Protein 2Y6X (pdb70)

InterPro domains:
  IPR017488 Photosystem II Psb27, cyanobacteria [TIGR03044] (2-131)
  IPR025585 Photosystem II Psb27 [MF_01481] (3-128)
  IPR025585 Photosystem II Psb27 [PF13326] (29-128)
  IPR025585 Photosystem II Psb27 [PTHR34041] (32-128)
  IPR038450 Photosystem II Psb27 superfamily [G3DSA:1.20.58.810] (22-134)

Structure (mmCIF, N/CA/C/O backbone):
data_2Y6X
#
_entry.id   2Y6X
#
_cell.length_a   36.930
_cell.length_b   50.820
_cell.length_c   53.070
_cell.angle_alpha   90.00
_cell.angle_beta   90.00
_cell.angle_gamma   90.00
#
_symmetry.space_group_name_H-M   'P 21 21 21'
#
loop_
_entity.id
_entity.type
_entity.pdbx_description
1 polymer 'PHOTOSYSTEM II 11 KD PROTEIN'
2 non-polymer 'CHLORIDE ION'
3 water water
#
loop_
_atom_site.group_PDB
_atom_site.id
_atom_site.type_symbol
_atom_site.label_atom_id
_atom_site.label_alt_id
_atom_site.label_comp_id
_atom_site.label_asym_id
_atom_site.label_entity_id
_atom_site.label_seq_id
_atom_site.pdbx_PDB_ins_code
_atom_site.Cartn_x
_atom_site.Cartn_y
_atom_site.Cartn_z
_atom_site.occupancy
_atom_site.B_iso_or_equiv
_atom_site.auth_seq_id
_atom_site.auth_comp_id
_atom_site.auth_asym_id
_atom_site.auth_atom_id
_atom_site.pdbx_PDB_model_num
ATOM 1 N N . PRO A 1 5 ? 15.188 8.587 16.197 1.00 43.70 26 PRO A N 1
ATOM 2 C CA . PRO A 1 5 ? 14.006 9.396 15.897 1.00 43.04 26 PRO A CA 1
ATOM 3 C C . PRO A 1 5 ? 13.185 8.824 14.787 1.00 40.03 26 PRO A C 1
ATOM 4 O O . PRO A 1 5 ? 11.953 8.730 14.905 1.00 39.72 26 PRO A O 1
ATOM 8 N N . THR A 1 6 ? 13.841 8.440 13.693 1.00 37.61 27 THR A N 1
ATOM 9 C CA . THR A 1 6 ? 13.122 7.779 12.624 1.00 34.15 27 THR A CA 1
ATOM 10 C C . THR A 1 6 ? 13.055 6.275 12.853 1.00 32.29 27 THR A C 1
ATOM 11 O O . THR A 1 6 ? 12.100 5.630 12.413 1.00 32.52 27 THR A O 1
ATOM 15 N N . GLY A 1 7 ? 14.042 5.687 13.534 1.00 31.46 28 GLY A N 1
ATOM 16 C CA . GLY A 1 7 ? 14.108 4.208 13.570 1.00 29.08 28 GLY A CA 1
ATOM 17 C C . GLY A 1 7 ? 14.671 3.623 12.273 1.00 26.74 28 GLY A C 1
ATOM 18 O O . GLY A 1 7 ? 14.755 2.381 12.109 1.00 28.62 28 GLY A O 1
ATOM 19 N N . LEU A 1 8 ? 14.982 4.488 11.311 1.00 22.89 29 LEU A N 1
ATOM 20 C CA . LEU A 1 8 ? 15.593 4.022 10.074 1.00 20.27 29 LEU A CA 1
ATOM 21 C C . LEU A 1 8 ? 17.102 3.804 10.314 1.00 18.98 29 LEU A C 1
ATOM 22 O O . LEU A 1 8 ? 17.768 4.606 10.975 1.00 21.58 29 LEU A O 1
ATOM 27 N N . THR A 1 9 ? 17.600 2.687 9.800 1.00 16.94 30 THR A N 1
ATOM 28 C CA . THR A 1 9 ? 19.032 2.296 9.868 1.00 18.51 30 THR A CA 1
ATOM 29 C C . THR A 1 9 ? 19.870 2.895 8.733 1.00 18.48 30 THR A C 1
ATOM 30 O O . THR A 1 9 ? 21.117 3.030 8.852 1.00 19.88 30 THR A O 1
ATOM 34 N N . GLY A 1 10 ? 19.229 3.301 7.637 1.00 16.12 31 GLY A N 1
ATOM 35 C CA . GLY A 1 10 ? 19.990 3.655 6.449 1.00 15.26 31 GLY A CA 1
ATOM 36 C C . GLY A 1 10 ? 20.399 2.472 5.572 1.00 16.99 31 GLY A C 1
ATOM 37 O O . GLY A 1 10 ? 20.930 2.645 4.470 1.00 18.35 31 GLY A O 1
ATOM 38 N N . ASN A 1 11 ? 20.085 1.240 6.003 1.00 15.42 32 ASN A N 1
ATOM 39 C CA . ASN A 1 11 ? 20.241 0.061 5.188 1.00 15.48 32 ASN A CA 1
ATOM 40 C C . ASN A 1 11 ? 18.898 -0.184 4.438 1.00 14.47 32 ASN A C 1
ATOM 41 O O . ASN A 1 11 ? 17.860 -0.461 5.111 1.00 14.24 32 ASN A O 1
ATOM 46 N N . PHE A 1 12 ? 18.895 -0.014 3.116 1.00 13.13 33 PHE A N 1
ATOM 47 C CA . PHE A 1 12 ? 17.635 0.029 2.359 1.00 13.29 33 PHE A CA 1
ATOM 48 C C . PHE A 1 12 ? 16.870 -1.308 2.543 1.00 13.43 33 PHE A C 1
ATOM 49 O O . PHE A 1 12 ? 15.693 -1.335 2.819 1.00 13.91 33 PHE A O 1
ATOM 57 N N . ARG A 1 13 ? 17.540 -2.446 2.383 1.00 13.89 34 ARG A N 1
ATOM 58 C CA . ARG A 1 13 ? 16.868 -3.739 2.529 1.00 14.38 34 ARG A CA 1
ATOM 59 C C . ARG A 1 13 ? 16.287 -3.907 3.935 1.00 13.50 34 ARG A C 1
ATOM 60 O O . ARG A 1 13 ? 15.103 -4.312 4.065 1.00 13.76 34 ARG A O 1
ATOM 68 N N . GLU A 1 14 ? 17.052 -3.620 4.992 1.00 15.20 35 GLU A N 1
ATOM 69 C CA . GLU A 1 14 ? 16.599 -3.830 6.359 1.00 14.63 35 GLU A CA 1
ATOM 70 C C . GLU A 1 14 ? 15.414 -2.925 6.649 1.00 15.25 35 GLU A C 1
ATOM 71 O O . GLU A 1 14 ? 14.401 -3.345 7.205 1.00 15.12 35 GLU A O 1
ATOM 77 N N . ASP A 1 15 ? 15.557 -1.675 6.278 1.00 13.33 36 ASP A N 1
ATOM 78 C CA . ASP A 1 15 ? 14.482 -0.709 6.477 1.00 12.92 36 ASP A CA 1
ATOM 79 C C . ASP A 1 15 ? 13.223 -1.067 5.701 1.00 13.62 36 ASP A C 1
ATOM 80 O O . ASP A 1 15 ? 12.124 -0.918 6.250 1.00 13.71 36 ASP A O 1
ATOM 85 N N . THR A 1 16 ? 13.381 -1.522 4.463 1.00 11.63 37 THR A N 1
ATOM 86 C CA . THR A 1 16 ? 12.172 -1.856 3.656 1.00 10.36 37 THR A CA 1
ATOM 87 C C . THR A 1 16 ? 11.488 -3.064 4.255 1.00 11.09 37 THR A C 1
ATOM 88 O O . THR A 1 16 ? 10.230 -3.053 4.383 1.00 11.87 37 THR A O 1
ATOM 92 N N . LEU A 1 17 ? 12.245 -4.068 4.685 1.00 12.41 38 LEU A N 1
ATOM 93 C CA . LEU A 1 17 ? 11.655 -5.259 5.278 1.00 11.94 38 LEU A CA 1
ATOM 94 C C . LEU A 1 17 ? 10.957 -4.861 6.588 1.00 13.00 38 LEU A C 1
ATOM 95 O O . LEU A 1 17 ? 9.834 -5.297 6.865 1.00 13.31 38 LEU A O 1
ATOM 100 N N . ALA A 1 18 ? 11.560 -3.999 7.390 1.00 13.98 39 ALA A N 1
ATOM 101 C CA . ALA A 1 18 ? 10.956 -3.542 8.652 1.00 14.33 39 ALA A CA 1
ATOM 102 C C . ALA A 1 18 ? 9.688 -2.706 8.475 1.00 14.62 39 ALA A C 1
ATOM 103 O O . ALA A 1 18 ? 8.699 -2.819 9.245 1.00 16.52 39 ALA A O 1
ATOM 105 N N . LEU A 1 19 ? 9.698 -1.885 7.433 1.00 13.01 40 LEU A N 1
ATOM 106 C CA . LEU A 1 19 ? 8.550 -1.040 7.110 1.00 13.39 40 LEU A CA 1
ATOM 107 C C . LEU A 1 19 ? 7.394 -1.953 6.645 1.00 11.73 40 LEU A C 1
ATOM 108 O O . LEU A 1 19 ? 6.242 -1.769 7.088 1.00 12.28 40 LEU A O 1
ATOM 113 N N . ILE A 1 20 ? 7.695 -2.904 5.772 1.00 11.51 41 ILE A N 1
ATOM 114 C CA . ILE A 1 20 ? 6.684 -3.880 5.301 1.00 12.00 41 ILE A CA 1
ATOM 115 C C . ILE A 1 20 ? 6.065 -4.555 6.558 1.00 11.77 41 ILE A C 1
ATOM 116 O O . ILE A 1 20 ? 4.810 -4.690 6.680 1.00 12.30 41 ILE A O 1
ATOM 121 N N . SER A 1 21 ? 6.887 -4.993 7.497 1.00 13.36 42 SER A N 1
ATOM 122 C CA A SER A 1 21 ? 6.343 -5.664 8.687 0.50 14.38 42 SER A CA 1
ATOM 123 C CA B SER A 1 21 ? 6.353 -5.651 8.715 0.50 14.93 42 SER A CA 1
ATOM 124 C C . SER A 1 21 ? 5.432 -4.734 9.518 1.00 14.17 42 SER A C 1
ATOM 125 O O . SER A 1 21 ? 4.331 -5.135 9.918 1.00 16.80 42 SER A O 1
ATOM 130 N N . SER A 1 22 ? 5.867 -3.492 9.761 1.00 13.98 43 SER A N 1
ATOM 131 C CA . SER A 1 22 ? 5.093 -2.435 10.465 1.00 13.81 43 SER A CA 1
ATOM 132 C C . SER A 1 22 ? 3.776 -2.159 9.787 1.00 14.22 43 SER A C 1
ATOM 133 O O . SER A 1 22 ? 2.739 -2.115 10.453 1.00 15.49 43 SER A O 1
ATOM 136 N N . LEU A 1 23 ? 3.813 -1.990 8.476 1.00 13.17 44 LEU A N 1
ATOM 137 C CA . LEU A 1 23 ? 2.612 -1.689 7.665 1.00 11.41 44 LEU A CA 1
ATOM 138 C C . LEU A 1 23 ? 1.626 -2.892 7.725 1.00 12.50 44 LEU A C 1
ATOM 139 O O . LEU A 1 23 ? 0.422 -2.702 7.958 1.00 13.63 44 LEU A O 1
ATOM 144 N N . ARG A 1 24 ? 2.138 -4.110 7.577 1.00 12.62 45 ARG A N 1
ATOM 145 C CA . ARG A 1 24 ? 1.326 -5.349 7.720 1.00 12.71 45 ARG A CA 1
ATOM 146 C C . ARG A 1 24 ? 0.622 -5.369 9.067 1.00 13.96 45 ARG A C 1
ATOM 147 O O . ARG A 1 24 ? -0.583 -5.700 9.107 1.00 14.73 45 ARG A O 1
ATOM 155 N N . GLU A 1 25 ? 1.346 -5.062 10.135 1.00 13.57 46 GLU A N 1
ATOM 156 C CA . GLU A 1 25 ? 0.744 -5.029 11.478 1.00 14.77 46 GLU A CA 1
ATOM 157 C C . GLU A 1 25 ? -0.355 -4.001 11.586 1.00 14.74 46 GLU A C 1
ATOM 158 O O . GLU A 1 25 ? -1.426 -4.317 12.129 1.00 16.89 46 GLU A O 1
ATOM 164 N N . ALA A 1 26 ? -0.128 -2.797 11.149 1.00 13.19 47 ALA A N 1
ATOM 165 C CA . ALA A 1 26 ? -1.090 -1.681 11.229 1.00 14.33 47 ALA A CA 1
ATOM 166 C C . ALA A 1 26 ? -2.359 -2.036 10.438 1.00 16.60 47 ALA A C 1
ATOM 167 O O . ALA A 1 26 ? -3.482 -1.769 10.884 1.00 18.63 47 ALA A O 1
ATOM 169 N N . ILE A 1 27 ? -2.211 -2.609 9.262 1.00 14.95 48 ILE A N 1
ATOM 170 C CA . ILE A 1 27 ? -3.334 -2.878 8.394 1.00 16.30 48 ILE A CA 1
ATOM 171 C C . ILE A 1 27 ? -4.118 -4.035 8.916 1.00 16.97 48 ILE A C 1
ATOM 172 O O . ILE A 1 27 ? -5.352 -4.067 8.782 1.00 19.47 48 ILE A O 1
ATOM 177 N N . ALA A 1 28 ? -3.430 -5.025 9.483 1.00 18.12 49 ALA A N 1
ATOM 178 C CA . ALA A 1 28 ? -4.065 -6.244 10.057 1.00 18.24 49 ALA A CA 1
ATOM 179 C C . ALA A 1 28 ? -4.919 -5.986 11.300 1.00 17.68 49 ALA A C 1
ATOM 180 O O . ALA A 1 28 ? -5.779 -6.838 11.596 1.00 19.93 49 ALA A O 1
ATOM 182 N N . LEU A 1 29 ? -4.725 -4.865 12.006 1.00 17.39 50 LEU A N 1
ATOM 183 C CA . LEU A 1 29 ? -5.499 -4.616 13.248 1.00 16.94 50 LEU A CA 1
ATOM 184 C C . LEU A 1 29 ? -6.941 -4.476 12.871 1.00 17.96 50 LEU A C 1
ATOM 185 O O . LEU A 1 29 ? -7.267 -3.769 11.935 1.00 17.58 50 LEU A O 1
ATOM 190 N N . PRO A 1 30 ? -7.820 -5.040 13.701 1.00 19.96 51 PRO A N 1
ATOM 191 C CA . PRO A 1 30 ? -9.252 -4.759 13.533 1.00 21.72 51 PRO A CA 1
ATOM 192 C C . PRO A 1 30 ? -9.641 -3.269 13.489 1.00 22.86 51 PRO A C 1
ATOM 193 O O . PRO A 1 30 ? -9.055 -2.459 14.178 1.00 21.48 51 PRO A O 1
ATOM 197 N N . GLU A 1 31 ? -10.627 -2.937 12.634 1.00 25.67 52 GLU A N 1
ATOM 198 C CA . GLU A 1 31 ? -11.112 -1.558 12.458 1.00 26.47 52 GLU A CA 1
ATOM 199 C C . GLU A 1 31 ? -11.479 -0.938 13.797 1.00 24.90 52 GLU A C 1
ATOM 200 O O . GLU A 1 31 ? -11.176 0.223 14.029 1.00 25.21 52 GLU A O 1
ATOM 206 N N . ASN A 1 32 ? -12.076 -1.729 14.679 1.00 24.34 53 ASN A N 1
ATOM 207 C CA . ASN A 1 32 ? -12.410 -1.280 16.007 1.00 24.30 53 ASN A CA 1
ATOM 208 C C . ASN A 1 32 ? -11.366 -1.448 17.146 1.00 22.35 53 ASN A C 1
ATOM 209 O O . ASN A 1 32 ? -11.653 -1.212 18.309 1.00 23.75 53 ASN A O 1
ATOM 214 N N . ASP A 1 33 ? -10.105 -1.751 16.782 1.00 19.14 54 ASP A N 1
ATOM 215 C CA . ASP A 1 33 ? -9.079 -1.830 17.797 1.00 20.26 54 ASP A CA 1
ATOM 216 C C . ASP A 1 33 ? -8.854 -0.415 18.281 1.00 19.01 54 ASP A C 1
ATOM 217 O O . ASP A 1 33 ? -8.708 0.474 17.427 1.00 18.17 54 ASP A O 1
ATOM 222 N N . PRO A 1 34 ? -8.686 -0.199 19.591 1.00 22.29 55 PRO A N 1
ATOM 223 C CA . PRO A 1 34 ? -8.482 1.136 20.183 1.00 23.76 55 PRO A CA 1
ATOM 224 C C . PRO A 1 34 ? -7.267 1.852 19.624 1.00 23.07 55 PRO A C 1
ATOM 225 O O . PRO A 1 34 ? -7.257 3.087 19.624 1.00 25.18 55 PRO A O 1
ATOM 229 N N . ASN A 1 35 ? -6.280 1.081 19.192 1.00 20.40 56 ASN A N 1
ATOM 230 C CA . ASN A 1 35 ? -4.989 1.616 18.729 1.00 18.37 56 ASN A CA 1
ATOM 231 C C . ASN A 1 35 ? -4.898 1.762 17.215 1.00 19.11 56 ASN A C 1
ATOM 232 O O . ASN A 1 35 ? -3.800 2.046 16.688 1.00 19.09 56 ASN A O 1
ATOM 237 N N . LYS A 1 36 ? -5.997 1.520 16.505 1.00 18.25 57 LYS A N 1
ATOM 238 C CA . LYS A 1 36 ? -5.975 1.489 15.037 1.00 18.22 57 LYS A CA 1
ATOM 239 C C . LYS A 1 36 ? -5.563 2.833 14.456 1.00 18.59 57 LYS A C 1
ATOM 240 O O . LYS A 1 36 ? -4.697 2.888 13.560 1.00 18.95 57 LYS A O 1
ATOM 246 N N . LYS A 1 37 ? -6.199 3.900 14.897 1.00 20.31 58 LYS A N 1
ATOM 247 C CA . LYS A 1 37 ? -5.880 5.235 14.407 1.00 21.07 58 LYS A CA 1
ATOM 248 C C . LYS A 1 37 ? -4.424 5.593 14.678 1.00 18.96 58 LYS A C 1
ATOM 249 O O . LYS A 1 37 ? -3.751 6.148 13.792 1.00 21.22 58 LYS A O 1
ATOM 255 N N . ALA A 1 38 ? -3.959 5.319 15.870 1.00 17.06 59 ALA A N 1
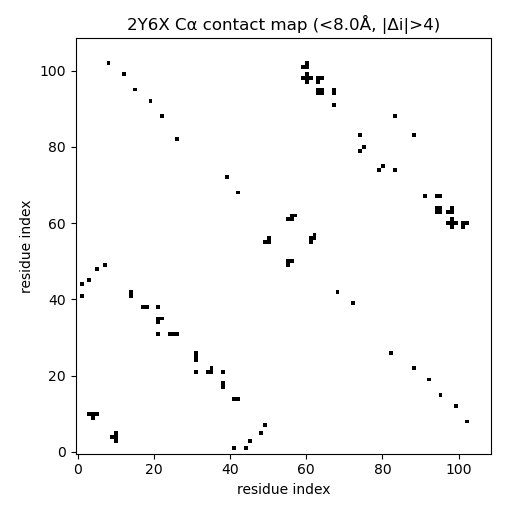ATOM 256 C CA . ALA A 1 38 ? -2.560 5.606 16.223 1.00 16.62 59 ALA A CA 1
ATOM 257 C C . ALA A 1 38 ? -1.640 4.834 15.322 1.00 15.58 59 ALA A C 1
ATOM 258 O O . ALA A 1 38 ? -0.584 5.324 14.912 1.00 15.51 59 ALA A O 1
ATOM 260 N N . ALA A 1 39 ? -1.932 3.569 15.086 1.00 15.80 60 ALA A N 1
ATOM 261 C CA . ALA A 1 39 ? -1.035 2.758 14.240 1.00 15.92 60 ALA A CA 1
ATOM 262 C C . ALA A 1 39 ? -0.990 3.318 12.836 1.00 17.26 60 ALA A C 1
ATOM 263 O O . ALA A 1 39 ? 0.077 3.334 12.228 1.00 16.90 60 ALA A O 1
ATOM 265 N N A GLN A 1 40 ? -2.143 3.812 12.388 0.50 17.19 61 GLN A N 1
ATOM 266 N N B GLN A 1 40 ? -2.100 3.838 12.320 0.50 17.79 61 GLN A N 1
ATOM 267 C CA A GLN A 1 40 ? -2.299 4.472 11.090 0.50 18.30 61 GLN A CA 1
ATOM 268 C CA B GLN A 1 40 ? -2.099 4.423 10.955 0.50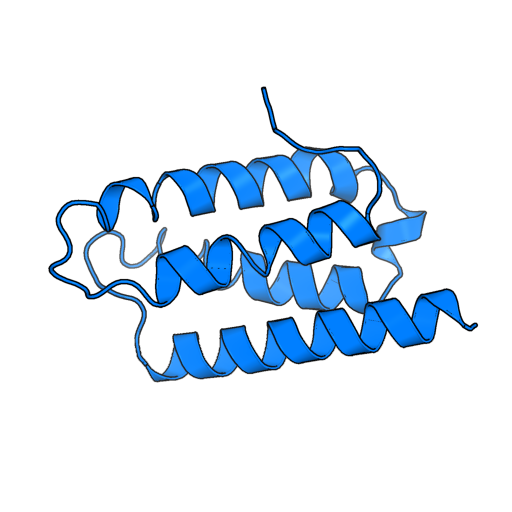 19.16 61 GLN A CA 1
ATOM 269 C C A GLN A 1 40 ? -1.425 5.690 10.986 0.50 17.35 61 GLN A C 1
ATOM 270 C C B GLN A 1 40 ? -1.446 5.810 10.913 0.50 18.03 61 GLN A C 1
ATOM 271 O O A GLN A 1 40 ? -0.615 5.756 10.049 0.50 17.81 61 GLN A O 1
ATOM 272 O O B GLN A 1 40 ? -0.835 6.183 9.923 0.50 18.68 61 GLN A O 1
ATOM 283 N N . ALA A 1 41 ? -1.528 6.578 11.983 1.00 18.08 62 ALA A N 1
ATOM 284 C CA . ALA A 1 41 ? -0.803 7.847 12.027 1.00 18.51 62 ALA A CA 1
ATOM 285 C C . ALA A 1 41 ? 0.688 7.473 11.962 1.00 18.05 62 ALA A C 1
ATOM 286 O O . ALA A 1 41 ? 1.476 8.153 11.278 1.00 18.11 62 ALA A O 1
ATOM 288 N N . GLU A 1 42 ? 1.067 6.396 12.633 1.00 15.98 63 GLU A N 1
ATOM 289 C CA . GLU A 1 42 ? 2.512 6.001 12.655 1.00 15.90 63 GLU A CA 1
ATOM 290 C C . GLU A 1 42 ? 2.944 5.419 11.330 1.00 16.01 63 GLU A C 1
ATOM 291 O O . GLU A 1 42 ? 4.066 5.652 10.902 1.00 16.47 63 GLU A O 1
ATOM 297 N N . ALA A 1 43 ? 2.087 4.654 10.669 1.00 15.62 64 ALA A N 1
ATOM 298 C CA . ALA A 1 43 ? 2.329 4.214 9.285 1.00 17.36 64 ALA A CA 1
ATOM 299 C C . ALA A 1 43 ? 2.620 5.370 8.363 1.00 17.56 64 ALA A C 1
ATOM 300 O O . ALA A 1 43 ? 3.615 5.333 7.587 1.00 18.25 64 ALA A O 1
ATOM 302 N N . ARG A 1 44 ? 1.779 6.412 8.389 1.00 18.64 65 ARG A N 1
ATOM 303 C CA . ARG A 1 44 ? 1.992 7.629 7.598 1.00 20.69 65 ARG A CA 1
ATOM 304 C C . ARG A 1 44 ? 3.338 8.252 7.843 1.00 20.08 65 ARG A C 1
ATOM 305 O O . ARG A 1 44 ? 4.044 8.605 6.865 1.00 20.76 65 ARG A O 1
ATOM 313 N N . LYS A 1 45 ? 3.685 8.402 9.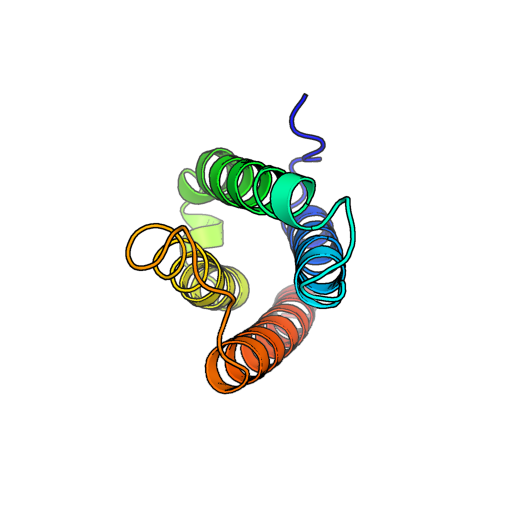113 1.00 19.33 66 LYS A N 1
ATOM 314 C CA . LYS A 1 45 ? 4.956 9.018 9.495 1.00 18.93 66 LYS A CA 1
ATOM 315 C C . LYS A 1 45 ? 6.094 8.163 8.935 1.00 17.57 66 LYS A C 1
ATOM 316 O O . LYS A 1 45 ? 7.051 8.698 8.326 1.00 17.89 66 LYS A O 1
ATOM 322 N N . LYS A 1 46 ? 6.007 6.842 9.104 1.00 14.81 67 LYS A N 1
ATOM 323 C CA . LYS A 1 46 ? 7.121 6.017 8.748 1.00 14.47 67 LYS A CA 1
ATOM 324 C C . LYS A 1 46 ? 7.293 6.011 7.232 1.00 15.09 67 LYS A C 1
ATOM 325 O O . LYS A 1 46 ? 8.424 5.964 6.724 1.00 14.05 67 LYS A O 1
ATOM 331 N N . LEU A 1 47 ? 6.207 5.920 6.474 1.00 14.05 68 LEU A N 1
ATOM 332 C CA . LEU A 1 47 ? 6.347 5.908 4.979 1.00 14.88 68 LEU A CA 1
ATOM 333 C C . LEU A 1 47 ? 6.932 7.266 4.525 1.00 15.18 68 LEU A C 1
ATOM 334 O O . LEU A 1 47 ? 7.758 7.269 3.595 1.00 13.89 68 LEU A O 1
ATOM 339 N N . ASN A 1 48 ? 6.482 8.378 5.090 1.00 16.01 69 ASN A N 1
ATOM 340 C CA . ASN A 1 48 ? 7.064 9.701 4.758 1.00 15.28 69 ASN A CA 1
ATOM 341 C C . ASN A 1 48 ? 8.546 9.763 5.091 1.00 16.12 69 ASN A C 1
ATOM 342 O O . ASN A 1 48 ? 9.411 10.223 4.247 1.00 17.57 69 ASN A O 1
ATOM 347 N N . ASP A 1 49 ? 8.882 9.216 6.233 1.00 14.26 70 ASP A N 1
ATOM 348 C CA . ASP A 1 49 ? 10.336 9.199 6.681 1.00 13.13 70 ASP A CA 1
ATOM 349 C C . ASP A 1 49 ? 11.189 8.376 5.707 1.00 14.75 70 ASP A C 1
ATOM 350 O O . ASP A 1 49 ? 12.339 8.716 5.376 1.00 15.20 70 ASP A O 1
ATOM 355 N N . PHE A 1 50 ? 10.626 7.269 5.236 1.00 12.80 71 PHE A N 1
ATOM 356 C CA . PHE A 1 50 ? 11.295 6.334 4.330 1.00 12.75 71 PHE A CA 1
ATOM 357 C C . PHE A 1 50 ? 11.557 7.006 2.990 1.00 13.33 71 PHE A C 1
ATOM 358 O O . PHE A 1 50 ? 12.690 7.008 2.526 1.00 13.53 71 PHE A O 1
ATOM 366 N N . PHE A 1 51 ? 10.575 7.672 2.422 1.00 13.04 72 PHE A N 1
ATOM 367 C CA . PHE A 1 51 ? 10.777 8.408 1.182 1.00 13.86 72 PHE A CA 1
ATOM 368 C C . PHE A 1 51 ? 11.757 9.541 1.363 1.00 16.01 72 PHE A C 1
ATOM 369 O O . PHE A 1 51 ? 12.614 9.762 0.469 1.00 16.77 72 PHE A O 1
ATOM 377 N N . ALA A 1 52 ? 11.599 10.258 2.472 1.00 15.77 73 ALA A N 1
ATOM 378 C CA . ALA A 1 52 ? 12.504 11.402 2.759 1.00 17.75 73 ALA A CA 1
ATOM 379 C C . ALA A 1 52 ? 13.968 10.963 2.699 1.00 18.30 73 ALA A C 1
ATOM 380 O O . ALA A 1 52 ? 14.829 11.737 2.211 1.00 20.39 73 ALA A O 1
ATOM 382 N N . LEU A 1 53 ? 14.302 9.760 3.175 1.00 16.42 74 LEU A N 1
ATOM 383 C CA . LEU A 1 53 ? 15.694 9.303 3.263 1.00 16.46 74 LEU A CA 1
ATOM 384 C C . LEU A 1 53 ? 16.047 8.793 1.898 1.00 15.40 74 LEU A C 1
ATOM 385 O O . LEU A 1 53 ? 17.048 9.210 1.278 1.00 18.44 74 LEU A O 1
ATOM 390 N N . TYR A 1 54 ? 15.277 7.873 1.364 1.00 13.83 75 TYR A N 1
ATOM 391 C CA . TYR A 1 54 ? 15.736 7.082 0.235 1.00 12.93 75 TYR A CA 1
ATOM 392 C C . TYR A 1 54 ? 15.543 7.704 -1.117 1.00 12.95 75 TYR A C 1
ATOM 393 O O . TYR A 1 54 ? 16.235 7.318 -2.073 1.00 14.37 75 TYR A O 1
ATOM 402 N N . ARG A 1 55 ? 14.554 8.579 -1.297 1.00 23.27 76 ARG A N 1
ATOM 403 C CA . ARG A 1 55 ? 14.349 9.175 -2.646 1.00 27.56 76 ARG A CA 1
ATOM 404 C C . ARG A 1 55 ? 15.480 10.098 -3.107 1.00 29.95 76 ARG A C 1
ATOM 405 O O . ARG A 1 55 ? 15.608 10.510 -4.292 1.00 34.14 76 ARG A O 1
ATOM 413 N N . ARG A 1 56 ? 16.338 10.478 -2.184 1.00 28.91 77 ARG A N 1
ATOM 414 C CA . ARG A 1 56 ? 17.461 11.286 -2.610 1.00 31.94 77 ARG A CA 1
ATOM 415 C C . ARG A 1 56 ? 18.558 10.418 -3.254 1.00 30.78 77 ARG A C 1
ATOM 416 O O . ARG A 1 56 ? 19.436 10.971 -3.889 1.00 32.86 77 ARG A O 1
ATOM 424 N N . ASP A 1 57 ? 18.453 9.074 -3.156 1.00 27.44 78 ASP A N 1
ATOM 425 C CA . ASP A 1 57 ? 19.518 8.156 -3.693 1.00 27.52 78 ASP A CA 1
ATOM 426 C C . ASP A 1 57 ? 19.124 7.606 -5.083 1.00 27.11 78 ASP A C 1
ATOM 427 O O . ASP A 1 57 ? 18.321 6.667 -5.183 1.00 25.26 78 ASP A O 1
ATOM 432 N N . ASP A 1 58 ? 19.725 8.146 -6.142 1.00 29.39 79 ASP A N 1
ATOM 433 C CA . ASP A 1 58 ? 19.285 7.751 -7.457 1.00 31.31 79 ASP A CA 1
ATOM 434 C C . ASP A 1 58 ? 19.747 6.332 -7.776 1.00 30.96 79 ASP A C 1
ATOM 435 O O . ASP A 1 58 ? 19.143 5.671 -8.602 1.00 32.13 79 ASP A O 1
ATOM 440 N N . SER A 1 59 ? 20.716 5.781 -7.068 1.00 30.75 80 SER A N 1
ATOM 441 C CA . SER A 1 59 ? 20.971 4.354 -7.265 1.00 30.39 80 SER A CA 1
ATOM 442 C C . SER A 1 59 ? 19.722 3.555 -6.964 1.00 28.42 80 SER A C 1
ATOM 443 O O . SER A 1 59 ? 19.309 2.721 -7.760 1.00 28.94 80 SER A O 1
ATOM 446 N N . LEU A 1 60 ? 19.148 3.750 -5.765 1.00 27.05 81 LEU A N 1
ATOM 447 C CA . LEU A 1 60 ? 17.993 2.971 -5.343 1.00 24.93 81 LEU A CA 1
ATOM 448 C C . LEU A 1 60 ? 16.771 3.231 -6.192 1.00 23.32 81 LEU A C 1
ATOM 449 O O . LEU A 1 60 ? 15.862 2.384 -6.365 1.00 22.02 81 LEU A O 1
ATOM 454 N N . ARG A 1 61 ? 16.673 4.449 -6.663 1.00 24.70 82 ARG A N 1
ATOM 455 C CA . ARG A 1 61 ? 15.521 4.816 -7.465 1.00 25.42 82 ARG A CA 1
ATOM 456 C C . ARG A 1 61 ? 15.392 3.990 -8.753 1.00 23.41 82 ARG A C 1
ATOM 457 O O . ARG A 1 61 ? 14.283 3.765 -9.219 1.00 23.41 82 ARG A O 1
ATOM 465 N N . SER A 1 62 ? 16.475 3.418 -9.220 1.00 24.16 83 SER A N 1
ATOM 466 C CA . SER A 1 62 ? 16.447 2.592 -10.435 1.00 23.42 83 SER A CA 1
ATOM 467 C C . SER A 1 62 ? 15.916 1.136 -10.234 1.00 23.63 83 SER A C 1
ATOM 468 O O . SER A 1 62 ? 15.798 0.354 -11.193 1.00 25.36 83 SER A O 1
ATOM 471 N N . LEU A 1 63 ? 15.719 0.757 -8.981 1.00 19.75 84 LEU A N 1
ATOM 472 C CA . LEU A 1 63 ? 15.451 -0.642 -8.645 1.00 17.87 84 LEU A CA 1
ATOM 473 C C . LEU A 1 63 ? 13.991 -0.991 -8.491 1.00 17.13 84 LEU A C 1
ATOM 474 O O . LEU A 1 63 ? 13.174 -0.229 -8.002 1.00 14.98 84 LEU A O 1
ATOM 479 N N . SER A 1 64 ? 13.658 -2.236 -8.869 1.00 16.03 85 SER A N 1
ATOM 480 C CA . SER A 1 64 ? 12.304 -2.644 -8.839 1.00 16.97 85 SER A CA 1
ATOM 481 C C . SER A 1 64 ? 11.693 -2.688 -7.430 1.00 15.58 85 SER A C 1
ATOM 482 O O . SER A 1 64 ? 10.542 -2.374 -7.218 1.00 14.81 85 SER A O 1
ATOM 485 N N . SER A 1 65 ? 12.536 -3.057 -6.463 1.00 12.20 86 SER A N 1
ATOM 486 C CA . SER A 1 65 ? 12.103 -3.075 -5.101 1.00 11.21 86 SER A CA 1
ATOM 487 C C . SER A 1 65 ? 11.615 -1.679 -4.694 1.00 12.88 86 SER A C 1
ATOM 488 O O . SER A 1 65 ? 10.526 -1.442 -4.097 1.00 12.01 86 SER A O 1
ATOM 491 N N . PHE A 1 66 ? 12.460 -0.693 -4.974 1.00 10.63 87 PHE A N 1
ATOM 492 C CA . PHE A 1 66 ? 12.114 0.703 -4.743 1.00 11.85 87 PHE A CA 1
ATOM 493 C C . PHE A 1 66 ? 10.820 1.145 -5.469 1.00 11.60 87 PHE A C 1
ATOM 494 O O . PHE A 1 66 ? 9.945 1.754 -4.870 1.00 12.40 87 PHE A O 1
ATOM 502 N N . MET A 1 67 ? 10.761 0.878 -6.766 1.00 13.09 88 MET A N 1
ATOM 503 C CA . MET A 1 67 ? 9.605 1.297 -7.580 1.00 12.37 88 MET A CA 1
ATOM 504 C C . MET A 1 67 ? 8.312 0.695 -7.046 1.00 11.83 88 MET A C 1
ATOM 505 O O . MET A 1 67 ? 7.271 1.371 -6.938 1.00 14.49 88 MET A O 1
ATOM 510 N N . THR A 1 68 ? 8.326 -0.579 -6.696 1.00 10.89 89 THR A N 1
ATOM 511 C CA . THR A 1 68 ? 7.123 -1.231 -6.218 1.00 12.00 89 THR A CA 1
ATOM 512 C C . THR A 1 68 ? 6.796 -0.717 -4.846 1.00 11.49 89 THR A C 1
ATOM 513 O O . THR A 1 68 ? 5.629 -0.490 -4.499 1.00 11.58 89 THR A O 1
ATOM 517 N N . MET A 1 69 ? 7.799 -0.510 -4.003 1.00 10.87 90 MET A N 1
ATOM 518 C CA . MET A 1 69 ? 7.474 -0.003 -2.685 1.00 12.50 90 MET A CA 1
ATOM 519 C C . MET A 1 69 ? 6.876 1.418 -2.833 1.00 13.78 90 MET A C 1
ATOM 520 O O . MET A 1 69 ? 5.937 1.838 -2.136 1.00 13.45 90 MET A O 1
ATOM 525 N N . GLN A 1 70 ? 7.344 2.240 -3.762 1.00 12.96 91 GLN A N 1
ATOM 526 C CA . GLN A 1 70 ? 6.824 3.542 -3.966 1.00 14.21 91 GLN A CA 1
ATOM 527 C C . GLN A 1 70 ? 5.376 3.511 -4.435 1.00 13.81 91 GLN A C 1
ATOM 528 O O . GLN A 1 70 ? 4.546 4.295 -3.953 1.00 16.81 91 GLN A O 1
ATOM 534 N N . THR A 1 71 ? 5.048 2.579 -5.334 1.00 14.17 92 THR A N 1
ATOM 535 C CA . THR A 1 71 ? 3.650 2.354 -5.741 1.00 15.53 92 THR A CA 1
ATOM 536 C C . THR A 1 71 ? 2.753 2.053 -4.528 1.00 14.50 92 THR A C 1
ATOM 537 O O . THR A 1 71 ? 1.660 2.630 -4.405 1.00 16.06 92 THR A O 1
ATOM 541 N N . ALA A 1 72 ? 3.190 1.160 -3.650 1.00 13.40 93 ALA A N 1
ATOM 542 C CA . ALA A 1 72 ? 2.470 0.765 -2.439 1.00 14.27 93 ALA A CA 1
ATOM 543 C C . ALA A 1 72 ? 2.253 1.876 -1.483 1.00 15.26 93 ALA A C 1
ATOM 544 O O . ALA A 1 72 ? 1.152 2.195 -1.050 1.00 14.70 93 ALA A O 1
ATOM 546 N N . LEU A 1 73 ? 3.369 2.565 -1.190 1.00 15.68 94 LEU A N 1
ATOM 547 C CA . LEU A 1 73 ? 3.332 3.556 -0.164 1.00 16.15 94 LEU A CA 1
ATOM 548 C C . LEU A 1 73 ? 2.490 4.714 -0.691 1.00 15.76 94 LEU A C 1
ATOM 549 O O . LEU A 1 73 ? 1.762 5.337 0.085 1.00 18.30 94 LEU A O 1
ATOM 554 N N . ASN A 1 74 ? 2.516 4.975 -1.989 1.00 16.67 95 ASN A N 1
ATOM 555 C CA . ASN A 1 74 ? 1.724 6.055 -2.569 1.00 19.67 95 ASN A CA 1
ATOM 556 C C . ASN A 1 74 ? 0.247 5.705 -2.494 1.00 19.08 95 ASN A C 1
ATOM 557 O O . ASN A 1 74 ? -0.590 6.606 -2.261 1.00 19.52 95 ASN A O 1
ATOM 562 N N . SER A 1 75 ? -0.094 4.453 -2.753 1.00 18.57 96 SER A N 1
ATOM 563 C CA A SER A 1 75 ? -1.496 4.025 -2.705 0.50 18.59 96 SER A CA 1
ATOM 564 C CA B SER A 1 75 ? -1.494 4.011 -2.695 0.50 18.68 96 SER A CA 1
ATOM 565 C C . SER A 1 75 ? -2.076 4.119 -1.275 1.00 16.98 96 SER A C 1
ATOM 566 O O . SER A 1 75 ? -3.273 4.467 -1.071 1.00 19.26 96 SER A O 1
ATOM 571 N N . LEU A 1 76 ? -1.263 3.793 -0.289 1.00 15.94 97 LEU A N 1
ATOM 572 C CA . LEU A 1 76 ? -1.644 3.944 1.094 1.00 15.23 97 LEU A CA 1
ATOM 573 C C . LEU A 1 76 ? -1.861 5.432 1.420 1.00 16.08 97 LEU A C 1
ATOM 574 O O . LEU A 1 76 ? -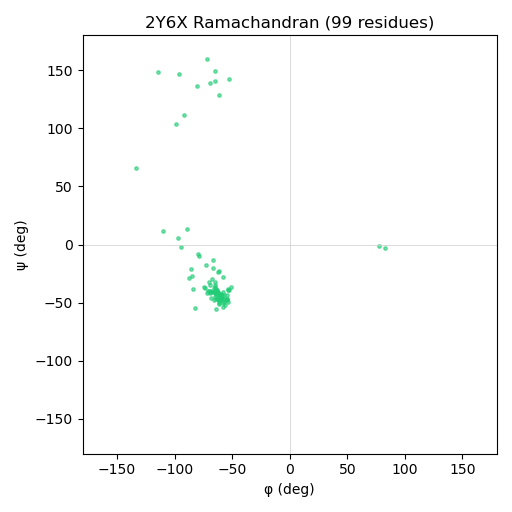2.940 5.903 1.899 1.00 16.21 97 LEU A O 1
ATOM 579 N N . ALA A 1 77 ? -0.845 6.245 1.160 1.00 16.20 98 ALA A N 1
ATOM 580 C CA . ALA A 1 77 ? -0.966 7.680 1.393 1.00 17.37 98 ALA A CA 1
ATOM 581 C C . ALA A 1 77 ? -2.162 8.303 0.709 1.00 18.10 98 ALA A C 1
ATOM 582 O O . ALA A 1 77 ? -2.829 9.169 1.273 1.00 21.57 98 ALA A O 1
ATOM 584 N N . GLY A 1 78 ? -2.450 7.868 -0.515 1.00 17.76 99 GLY A N 1
ATOM 585 C CA . GLY A 1 78 ? -3.538 8.405 -1.304 1.00 17.99 99 GLY A CA 1
ATOM 586 C C . GLY A 1 78 ? -4.881 8.046 -0.736 1.00 16.44 99 GLY A C 1
ATOM 587 O O . GLY A 1 78 ? -5.806 8.866 -0.746 1.00 18.19 99 GLY A O 1
ATOM 588 N N . HIS A 1 79 ? -5.003 6.835 -0.278 1.00 16.60 100 HIS A N 1
ATOM 589 C CA . HIS A 1 79 ? -6.243 6.487 0.481 1.00 16.56 100 HIS A CA 1
ATOM 590 C C . HIS A 1 79 ? -6.467 7.409 1.658 1.00 17.77 100 HIS A C 1
ATOM 591 O O . HIS A 1 79 ? -7.559 7.953 1.835 1.00 17.35 100 HIS A O 1
ATOM 598 N N A TYR A 1 80 ? -5.468 7.635 2.480 0.50 16.93 101 TYR A N 1
ATOM 599 N N B TYR A 1 80 ? -5.428 7.613 2.462 0.50 16.79 101 TYR A N 1
ATOM 600 C CA A TYR A 1 80 ? -5.692 8.497 3.614 0.50 18.20 101 TYR A CA 1
ATOM 601 C CA B TYR A 1 80 ? -5.531 8.434 3.661 0.50 17.76 101 TYR A CA 1
ATOM 602 C C A TYR A 1 80 ? -6.089 9.924 3.184 0.50 18.14 101 TYR A C 1
ATOM 603 C C B TYR A 1 80 ? -5.889 9.917 3.319 0.50 18.44 101 TYR A C 1
ATOM 604 O O A TYR A 1 80 ? -7.010 10.563 3.734 0.50 18.75 101 TYR A O 1
ATOM 605 O O B TYR A 1 80 ? -6.590 10.584 4.106 0.50 19.64 101 TYR A O 1
ATOM 622 N N . SER A 1 81 ? -5.391 10.417 2.176 1.00 18.76 102 SER A N 1
ATOM 623 C CA . SER A 1 81 ? -5.603 11.792 1.752 1.00 20.05 102 SER A CA 1
ATOM 624 C C . SER A 1 81 ? -7.002 11.959 1.164 1.00 19.80 102 SER A C 1
ATOM 625 O O . SER A 1 81 ? -7.650 12.955 1.462 1.00 20.33 102 SER A O 1
ATOM 628 N N . SER A 1 82 ? -7.514 10.957 0.455 1.00 19.63 103 SER A N 1
ATOM 629 C CA . SER A 1 82 ? -8.821 11.037 -0.160 1.00 19.83 103 SER A CA 1
ATOM 630 C C . SER A 1 82 ? -9.973 10.689 0.790 1.00 18.58 103 SER A C 1
ATOM 631 O O . SER A 1 82 ? -11.035 11.351 0.752 1.00 19.98 103 SER A O 1
ATOM 634 N N . TYR A 1 83 ? -9.733 9.688 1.633 1.00 18.80 104 TYR A N 1
ATOM 635 C CA . TYR A 1 83 ? -10.745 9.109 2.535 1.00 17.85 104 TYR A CA 1
ATOM 636 C C . TYR A 1 83 ? -10.190 8.947 3.941 1.00 17.52 104 TYR A C 1
ATOM 637 O O . TYR A 1 83 ? -10.003 7.816 4.419 1.00 19.28 104 TYR A O 1
ATOM 646 N N . PRO A 1 84 ? -9.901 10.103 4.594 1.00 18.66 105 PRO A N 1
ATOM 647 C CA . PRO A 1 84 ? -9.231 10.045 5.892 1.00 20.96 105 PRO A CA 1
ATOM 648 C C . PRO A 1 84 ? -9.981 9.340 7.001 1.00 22.87 105 PRO A C 1
ATOM 649 O O . PRO A 1 84 ? -9.321 8.824 7.927 1.00 25.51 105 PRO A O 1
ATOM 653 N N . ASN A 1 85 ? -11.294 9.262 6.890 1.00 22.25 106 ASN A N 1
ATOM 654 C CA . ASN A 1 85 ? -12.094 8.645 7.924 1.00 24.00 106 ASN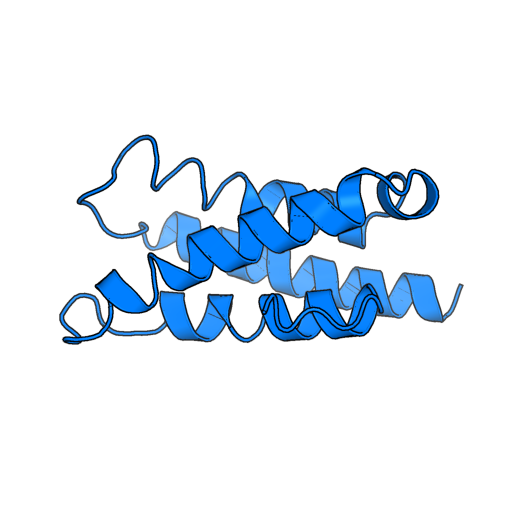 A CA 1
ATOM 655 C C . ASN A 1 85 ? -12.726 7.301 7.543 1.00 21.53 106 ASN A C 1
ATOM 656 O O . ASN A 1 85 ? -13.549 6.794 8.292 1.00 24.12 106 ASN A O 1
ATOM 661 N N . ARG A 1 86 ? -12.291 6.720 6.425 1.00 19.39 107 ARG A N 1
ATOM 662 C CA . ARG A 1 86 ? -12.716 5.386 6.035 1.00 18.98 107 ARG A CA 1
ATOM 663 C C . ARG A 1 86 ? -11.597 4.389 6.041 1.00 18.26 107 ARG A C 1
ATOM 664 O O . ARG A 1 86 ? -10.423 4.729 5.809 1.00 19.56 107 ARG A O 1
ATOM 672 N N . PRO A 1 87 ? -11.941 3.141 6.346 1.00 18.53 108 PRO A N 1
ATOM 673 C CA . PRO A 1 87 ? -10.900 2.094 6.342 1.00 17.25 108 PRO A CA 1
ATOM 674 C C . PRO A 1 87 ? -10.435 1.728 4.982 1.00 16.68 108 PRO A C 1
ATOM 675 O O . PRO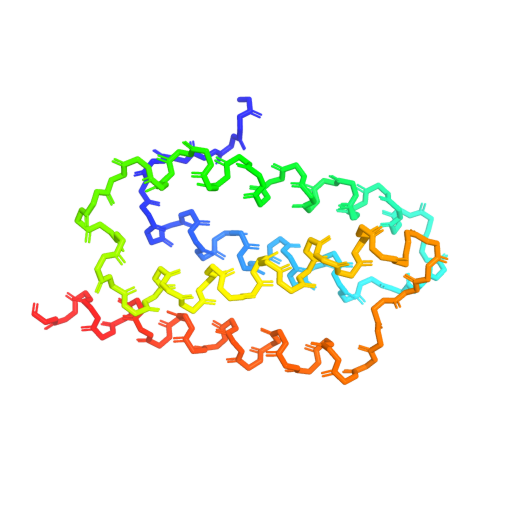 A 1 87 ? -11.098 1.981 4.014 1.00 18.43 108 PRO A O 1
ATOM 679 N N . LEU A 1 88 ? -9.261 1.130 4.877 1.00 17.03 109 LEU A N 1
ATOM 680 C CA . LEU A 1 88 ? -8.780 0.609 3.618 1.00 16.47 109 LEU A CA 1
ATOM 681 C C . LEU A 1 88 ? -9.755 -0.479 3.161 1.00 17.62 109 LEU A C 1
ATOM 682 O O . LEU A 1 88 ? -10.018 -1.398 3.885 1.00 18.19 109 LEU A O 1
ATOM 687 N N . PRO A 1 89 ? -10.229 -0.375 1.918 1.00 19.03 110 PRO A N 1
ATOM 688 C CA . PRO A 1 89 ? -11.047 -1.438 1.406 1.00 20.09 110 PRO A CA 1
ATOM 689 C C . PRO A 1 89 ? -10.257 -2.749 1.264 1.00 18.01 110 PRO A C 1
ATOM 690 O O . PRO A 1 89 ? -9.062 -2.756 1.005 1.00 18.16 110 PRO A O 1
ATOM 694 N N . GLU A 1 90 ? -10.952 -3.851 1.419 1.00 20.03 111 GLU A N 1
ATOM 695 C CA . GLU A 1 90 ? -10.335 -5.169 1.294 1.00 20.46 111 GLU A CA 1
ATOM 696 C C . GLU A 1 90 ? -9.550 -5.309 0.005 1.00 19.30 111 GLU A C 1
ATOM 697 O O . GLU A 1 90 ? -8.491 -5.966 -0.005 1.00 18.92 111 GLU A O 1
ATOM 703 N N . LYS A 1 91 ? -10.038 -4.723 -1.082 1.00 19.81 112 LYS A N 1
ATOM 704 C CA . LYS A 1 91 ? -9.395 -4.868 -2.378 1.00 19.80 112 LYS A CA 1
ATOM 705 C C . LYS A 1 91 ? -8.034 -4.138 -2.435 1.00 18.16 112 LYS A C 1
ATOM 706 O O . LYS A 1 91 ? -7.077 -4.637 -3.047 1.00 19.80 112 LYS A O 1
ATOM 712 N N . LEU A 1 92 ? -7.963 -3.004 -1.740 1.00 17.79 113 LEU A N 1
ATOM 713 C CA . LEU A 1 92 ? -6.686 -2.288 -1.624 1.00 17.18 113 LEU A CA 1
ATOM 714 C C . LEU A 1 92 ? -5.733 -3.046 -0.721 1.00 17.02 113 LEU A C 1
ATOM 715 O O . LEU A 1 92 ? -4.562 -3.218 -1.046 1.00 16.37 113 LEU A O 1
ATOM 720 N N . LYS A 1 93 ? -6.256 -3.573 0.377 1.00 16.72 114 LYS A N 1
ATOM 721 C CA . LYS A 1 93 ? -5.405 -4.359 1.316 1.00 15.86 114 LYS A CA 1
ATOM 722 C C . LYS A 1 93 ? -4.798 -5.554 0.556 1.00 15.71 114 LYS A C 1
ATOM 723 O O . LYS A 1 93 ? -3.593 -5.872 0.646 1.00 16.00 114 LYS A O 1
ATOM 729 N N . ALA A 1 94 ? -5.616 -6.251 -0.229 1.00 16.86 115 ALA A N 1
ATOM 730 C CA . ALA A 1 94 ? -5.112 -7.346 -1.007 1.00 16.04 115 ALA A CA 1
ATOM 731 C C . ALA A 1 94 ? -4.013 -6.916 -1.998 1.00 16.74 115 ALA A C 1
ATOM 732 O O . ALA A 1 94 ? -2.991 -7.605 -2.109 1.00 16.48 115 ALA A O 1
ATOM 734 N N . ARG A 1 95 ? -4.203 -5.828 -2.691 1.00 16.84 116 ARG A N 1
ATOM 735 C CA . ARG A 1 95 ? -3.184 -5.300 -3.623 1.00 17.03 116 ARG A CA 1
ATOM 736 C C . ARG A 1 95 ? -1.894 -4.908 -2.891 1.00 17.05 116 ARG A C 1
ATOM 737 O O . ARG A 1 95 ? -0.778 -5.259 -3.323 1.00 16.59 116 ARG A O 1
ATOM 745 N N . LEU A 1 96 ? -2.054 -4.197 -1.798 1.00 15.83 117 LEU A N 1
ATOM 746 C CA . LEU A 1 96 ? -0.855 -3.865 -0.978 1.00 15.00 117 LEU A CA 1
ATOM 747 C C . LEU A 1 96 ? -0.044 -5.089 -0.566 1.00 14.65 117 LEU A C 1
ATOM 748 O O . LEU A 1 96 ? 1.236 -5.106 -0.667 1.00 16.55 117 LEU A O 1
ATOM 753 N N . GLU A 1 97 ? -0.716 -6.138 -0.142 1.00 15.73 118 GLU A N 1
ATOM 754 C CA . GLU A 1 97 ? -0.054 -7.341 0.229 1.00 18.07 118 GLU A CA 1
ATOM 755 C C . GLU A 1 97 ? 0.689 -7.984 -0.937 1.00 15.97 118 GLU A C 1
ATOM 756 O O . GLU A 1 97 ? 1.832 -8.405 -0.801 1.00 16.93 118 GLU A O 1
ATOM 762 N N . GLN A 1 98 ? 0.112 -7.991 -2.141 1.00 17.38 119 GLN A N 1
ATOM 763 C CA . GLN A 1 98 ? 0.802 -8.512 -3.340 1.00 18.49 119 GLN A CA 1
ATOM 764 C C . GLN A 1 98 ? 2.053 -7.723 -3.641 1.00 16.30 119 GLN A C 1
ATOM 765 O O . GLN A 1 98 ? 3.099 -8.314 -3.909 1.00 15.75 119 GLN A O 1
ATOM 771 N N . GLU A 1 99 ? 1.912 -6.427 -3.533 1.00 15.20 120 GLU A N 1
ATOM 772 C CA . GLU A 1 99 ? 3.041 -5.454 -3.715 1.00 15.06 120 GLU A CA 1
ATOM 773 C C . GLU A 1 99 ? 4.138 -5.682 -2.743 1.00 15.03 120 GLU A C 1
ATOM 774 O O . GLU A 1 99 ? 5.291 -5.728 -3.122 1.00 14.02 120 GLU A O 1
ATOM 780 N N . PHE A 1 100 ? 3.800 -5.855 -1.481 1.00 12.60 121 PHE A N 1
ATOM 781 C CA . PHE A 1 100 ? 4.825 -6.164 -0.416 1.00 12.08 121 PHE A CA 1
ATOM 782 C C . PHE A 1 100 ? 5.583 -7.426 -0.790 1.00 12.95 121 PHE A C 1
ATOM 783 O O . PHE A 1 100 ? 6.790 -7.533 -0.601 1.00 13.46 121 PHE A O 1
ATOM 791 N N . LYS A 1 101 ? 4.844 -8.477 -1.139 1.00 14.89 122 LYS A N 1
ATOM 792 C CA . LYS A 1 101 ? 5.465 -9.714 -1.529 1.00 16.17 122 LYS A CA 1
ATOM 793 C C . LYS A 1 101 ? 6.408 -9.514 -2.726 1.00 16.35 122 LYS A C 1
ATOM 794 O O . LYS A 1 101 ? 7.554 -10.019 -2.761 1.00 16.85 122 LYS A O 1
ATOM 800 N N . GLN A 1 102 ? 5.978 -8.707 -3.672 1.00 14.75 123 GLN A N 1
ATOM 801 C CA . GLN A 1 102 ? 6.810 -8.398 -4.814 1.00 15.36 123 GLN A CA 1
ATOM 802 C C . GLN A 1 102 ? 8.074 -7.650 -4.434 1.00 13.77 123 GLN A C 1
ATOM 803 O O . GLN A 1 102 ? 9.115 -7.913 -5.017 1.00 15.88 123 GLN A O 1
ATOM 809 N N . VAL A 1 103 ? 7.955 -6.739 -3.464 1.00 12.61 124 VAL A N 1
ATOM 810 C CA . VAL A 1 103 ? 9.149 -5.952 -3.023 1.00 11.78 124 VAL A CA 1
ATOM 811 C C . VAL A 1 103 ? 10.133 -6.966 -2.471 1.00 13.52 124 VAL A C 1
ATOM 812 O O . VAL A 1 103 ? 11.368 -6.910 -2.724 1.00 13.85 124 VAL A O 1
ATOM 816 N N . GLU A 1 104 ? 9.645 -7.870 -1.622 1.00 14.00 125 GLU A N 1
ATOM 817 C CA . GLU A 1 104 ? 10.551 -8.804 -0.942 1.00 15.79 125 GLU A CA 1
ATOM 818 C C . GLU A 1 104 ? 11.269 -9.696 -1.961 1.00 15.74 125 GLU A C 1
ATOM 819 O O . GLU A 1 104 ? 12.455 -9.987 -1.810 1.00 15.68 125 GLU A O 1
ATOM 825 N N . LEU A 1 105 ? 10.537 -10.167 -2.974 1.00 16.97 126 LEU A N 1
ATOM 826 C CA . LEU A 1 105 ? 11.088 -10.976 -4.039 1.00 18.27 126 LEU A CA 1
ATOM 827 C C . LEU A 1 105 ? 12.170 -10.171 -4.739 1.00 17.57 126 LEU A C 1
ATOM 828 O O . LEU A 1 105 ? 13.284 -10.702 -4.957 1.00 18.12 126 LEU A O 1
ATOM 833 N N . ALA A 1 106 ? 11.886 -8.904 -5.024 1.00 15.48 127 ALA A N 1
ATOM 834 C CA . ALA A 1 106 ? 12.814 -8.012 -5.751 1.00 13.89 127 ALA A CA 1
ATOM 835 C C . ALA A 1 106 ? 14.059 -7.741 -4.929 1.00 14.13 127 ALA A C 1
ATOM 836 O O . ALA A 1 106 ? 15.159 -7.779 -5.486 1.00 16.17 127 ALA A O 1
ATOM 838 N N . LEU A 1 107 ? 13.917 -7.557 -3.630 1.00 14.00 128 LEU A N 1
ATOM 839 C CA . LEU A 1 107 ? 15.086 -7.354 -2.787 1.00 13.00 128 LEU A CA 1
ATOM 840 C C . LEU A 1 107 ? 15.966 -8.578 -2.875 1.00 13.88 128 LEU A C 1
ATOM 841 O O . LEU A 1 107 ? 17.216 -8.464 -2.929 1.00 16.93 128 LEU A O 1
ATOM 846 N N . ASP A 1 108 ? 15.395 -9.772 -2.847 1.00 14.86 129 ASP A N 1
ATOM 847 C CA . ASP A 1 108 ? 16.290 -10.975 -2.878 1.00 17.36 129 ASP A CA 1
ATOM 848 C C . ASP A 1 108 ? 16.954 -11.137 -4.265 1.00 19.16 129 ASP A C 1
ATOM 849 O O . ASP A 1 108 ? 18.128 -11.523 -4.353 1.00 19.19 129 ASP A O 1
ATOM 854 N N . ARG A 1 109 ? 16.209 -10.894 -5.350 1.00 17.54 130 ARG A N 1
ATOM 855 C CA . ARG A 1 109 ? 16.767 -10.966 -6.685 1.00 18.47 130 ARG A CA 1
ATOM 856 C C . ARG A 1 109 ? 17.901 -9.981 -6.859 1.00 17.56 130 ARG A C 1
ATOM 857 O O . ARG A 1 109 ? 18.948 -10.331 -7.391 1.00 18.26 130 ARG A O 1
ATOM 865 N N . GLU A 1 110 ? 17.703 -8.751 -6.412 1.00 1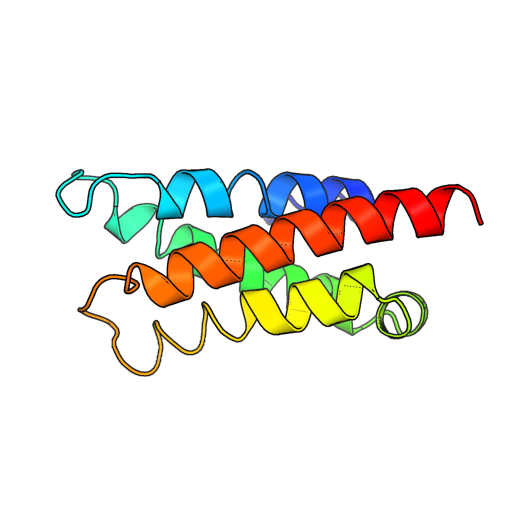5.94 131 GLU A N 1
ATOM 866 C CA . GLU A 1 110 ? 18.747 -7.700 -6.436 1.00 15.59 131 GLU A CA 1
ATOM 867 C C . GLU A 1 110 ? 20.020 -8.144 -5.668 1.00 16.25 131 GLU A C 1
ATOM 868 O O . GLU A 1 110 ? 21.107 -7.982 -6.169 1.00 17.19 131 GLU A O 1
ATOM 874 N N . ALA A 1 111 ? 19.868 -8.752 -4.503 1.00 17.16 132 ALA A N 1
ATOM 875 C CA . ALA A 1 111 ? 21.011 -9.104 -3.636 1.00 18.38 132 ALA A CA 1
ATOM 876 C C . ALA A 1 111 ? 21.835 -10.171 -4.290 1.00 21.19 132 ALA A C 1
ATOM 877 O O . ALA A 1 111 ? 23.023 -10.199 -4.071 1.00 23.82 132 ALA A O 1
ATOM 879 N N . LYS A 1 112 ? 21.230 -11.029 -5.109 1.00 22.60 133 LYS A N 1
ATOM 880 C CA . LYS A 1 112 ? 21.977 -12.139 -5.746 1.00 25.21 133 LYS A CA 1
ATOM 881 C C . LYS A 1 112 ? 22.490 -11.800 -7.154 1.00 27.10 133 LYS A C 1
ATOM 882 O O . LYS A 1 112 ? 23.173 -12.599 -7.806 1.00 29.32 133 LYS A O 1
ATOM 888 N N . SER A 1 113 ? 22.182 -10.600 -7.642 1.00 29.22 134 SER A N 1
ATOM 889 C CA . SER A 1 113 ? 22.594 -10.200 -8.998 1.00 29.94 134 SER A CA 1
ATOM 890 C C . SER A 1 113 ? 24.071 -9.828 -9.003 1.00 36.07 134 SER A C 1
ATOM 891 O O . SER A 1 113 ? 24.601 -9.448 -7.958 1.00 41.52 134 SER A O 1
#

CATH classification: 1.20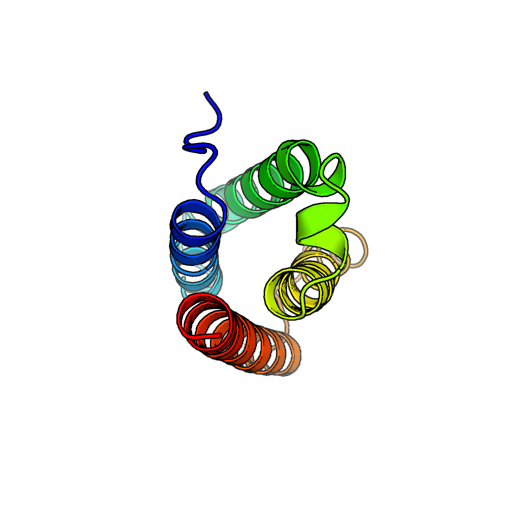.58.810

Secondary structure (DSSP, 8-state):
-----S-HHHHHHHHHHHHHHHHHS-TT-TTHHHHHHHHHHHHHHHHHHHTT-HHHHTSHHHHHHHHHHHHHHHHHHH-TTSPPPHHHHHHHHHHHHHHHHHHHHHHH-

Radius of gyration: 13.8 Å; Cα contacts (8 Å, |Δi|>4): 60; chains: 1; bounding box: 35×24×31 Å

GO terms:
  GO:0009579 thylakoid (C, IDA)
  GO:0010206 photosystem II repair (P, IDA)
  GO:0010207 photosystem II assembly (P, IDA)
  GO:0009523 photosystem II (C, IDA)
  GO:0031676 plasma membrane-derived thylakoid membrane (C, EXP)

Sequence (109 aa):
PTGLTGNFREDTLALISSSLREAIALPENDPNKKAAQQAEARKKLNDFFALYRRDDSLRSLSSFMTMQTALNSSLAGHYYSSYPNRPLPEKLKARLEQEFKQVELALDREAKS

Solvent-accessible surface area: 6844 Å² total; per-residue (Å²): 177,69,73,45,83,46,78,20,102,88,4,0,54,56,9,0,54,30,0,76,115,11,28,82,54,80,118,134,42,131,96,21,120,58,20,44,48,104,10,61,112,83,1,87,27,1,12,61,68,10,102,184,57,95,82,24,97,79,55,65,0,3,99,29,0,49,74,0,0,78,37,20,33,31,25,91,81,78,114,62,125,153,63,20,65,120,176,28,46,56,140,1,57,106,15,2,105,90,0,51,101,12,9,71,146,49,79,167,142

Foldseek 3Di:
DLPDPLPLLVLLLVLLVLVCVLLPDDPPDPCNLVSLVNNLSNLVVSCVRPVVPVVLVVFPLSVLVCVLSVLSVVCCVVPVPDHDDPVNVVVSVVSSVVSNVRVVVVVVD

Organism: Thermosynechococcus vestitus (strain NIES-2133 / IAM M-273 / BP-1) (NCBI:txid197221)

Nearest PDB structures (foldseek):
  2y6x-assembly1_A  TM=1.009E+00  e=4.736E-15  Thermosynechococcus vestitus
  7nhp-assembly1_1  TM=9.694E-01  e=2.965E-12  Thermosynechococcus vestitus BP-1
  2kmf-assembly1_A  TM=9.254E-01  e=5.182E-08  Synechocystis sp. PCC 6803
  5x56-assembly1_A  TM=9.463E-01  e=1.283E-05  Arabidopsis thaliana
  8r2i-assembly1_2  TM=9.449E-01  e=8.666E-05  Chlamydomonas reinhardtii

B-factor: mean 22.28, std 8.72, range [10.36, 52.72]